Protein AF-A0A6L7CKJ3-F1 (afdb_monomer_lite)

InterPro domains:
  IPR006034 Asparaginase/glutaminase-like [PIRSF001220] (1-54)
  IPR006034 Asparaginase/glutaminase-like [PS51732] (1-50)
  IPR006034 Asparaginase/glutaminase-like [PTHR11707] (4-57)
  IPR027473 L-asparaginase, C-terminal [G3DSA:3.40.50.40] (1-57)
  IPR036152 Asparaginase/glutaminase-like superfamily [SSF53774] (1-57)
  IPR040919 Asparaginase/glutaminase, C-terminal [PF17763] (2-47)

Sequence (59 aa):
MGGYATGNALAHAGVIGGADMTVEATLTKLHYLLSQELDTETIRKAMSQNLRGELTPDD

Structure (mmCIF, N/CA/C/O backbone):
data_AF-A0A6L7CKJ3-F1
#
_entry.id   AF-A0A6L7CKJ3-F1
#
loop_
_atom_site.group_PDB
_atom_site.id
_atom_site.type_symbol
_atom_site.label_atom_id
_atom_site.label_alt_id
_atom_site.label_comp_id
_atom_site.label_asym_id
_atom_site.label_entity_id
_atom_site.label_seq_id
_atom_site.pdbx_PDB_ins_code
_atom_site.Cartn_x
_atom_site.Cartn_y
_atom_site.Cartn_z
_atom_site.occupancy
_atom_site.B_iso_or_equiv
_atom_site.auth_seq_id
_atom_site.auth_comp_id
_atom_site.auth_asym_id
_atom_site.auth_atom_id
_atom_site.pdbx_PDB_model_num
ATOM 1 N N . MET A 1 1 ? -1.600 5.329 -12.220 1.00 60.41 1 MET A N 1
ATOM 2 C CA . MET A 1 1 ? -2.126 4.253 -13.100 1.00 60.41 1 MET A CA 1
ATOM 3 C C . MET A 1 1 ? -2.565 4.769 -14.486 1.00 60.41 1 MET A C 1
ATOM 5 O O . MET A 1 1 ? -3.489 4.232 -15.078 1.00 60.41 1 MET A O 1
ATOM 9 N N . GLY A 1 2 ? -1.891 5.774 -15.062 1.00 59.88 2 GLY A N 1
ATOM 10 C CA . GLY A 1 2 ? -2.309 6.371 -16.345 1.00 59.88 2 GLY A CA 1
ATOM 11 C C . GLY A 1 2 ? -1.798 5.669 -17.613 1.00 59.88 2 GLY A C 1
ATOM 12 O O . GLY A 1 2 ? -2.004 6.189 -18.699 1.00 59.88 2 GLY A O 1
ATOM 13 N N . GLY A 1 3 ? -1.099 4.533 -17.494 1.00 69.06 3 GLY A N 1
ATOM 14 C CA . GLY A 1 3 ? -0.337 3.953 -18.611 1.00 69.06 3 GLY A CA 1
ATOM 15 C C . GLY A 1 3 ? -1.036 2.854 -19.420 1.00 69.06 3 GLY A C 1
ATOM 16 O O . GLY A 1 3 ? -0.638 2.609 -20.551 1.00 69.06 3 GLY A O 1
ATOM 17 N N . TYR A 1 4 ? -2.054 2.183 -18.868 1.00 80.12 4 TYR A N 1
ATOM 18 C CA . TYR A 1 4 ? -2.726 1.040 -19.507 1.00 80.12 4 TYR A CA 1
ATOM 19 C C . TYR A 1 4 ? -4.217 1.006 -19.158 1.00 80.12 4 TYR A C 1
ATOM 21 O O . TYR A 1 4 ? -4.601 1.280 -18.020 1.00 80.12 4 TYR A O 1
ATOM 29 N N . ALA A 1 5 ? -5.057 0.617 -20.124 1.00 81.44 5 ALA A N 1
ATOM 30 C CA . ALA A 1 5 ? -6.518 0.611 -19.990 1.00 81.44 5 ALA A CA 1
ATOM 31 C C . ALA A 1 5 ? -7.021 -0.204 -18.781 1.00 81.44 5 ALA A C 1
ATOM 33 O O . ALA A 1 5 ? -7.945 0.220 -18.090 1.00 81.44 5 ALA A O 1
ATOM 34 N N . THR A 1 6 ? -6.375 -1.333 -18.479 1.00 86.12 6 THR A N 1
ATOM 35 C CA . THR A 1 6 ? -6.689 -2.174 -17.312 1.00 86.12 6 THR A CA 1
ATOM 36 C C . THR A 1 6 ? -6.388 -1.467 -15.991 1.00 86.12 6 THR A C 1
ATOM 38 O O . THR A 1 6 ? -7.217 -1.478 -15.086 1.00 86.12 6 THR A O 1
ATOM 41 N N . GLY A 1 7 ? -5.243 -0.786 -15.894 1.00 84.88 7 GLY A N 1
ATOM 42 C CA . GLY A 1 7 ? -4.896 0.031 -14.730 1.00 84.88 7 GLY A CA 1
ATOM 43 C C . GLY A 1 7 ? -5.863 1.198 -14.538 1.00 84.88 7 GLY A C 1
ATOM 44 O O . GLY A 1 7 ? -6.254 1.501 -13.414 1.00 84.88 7 GLY A O 1
ATOM 45 N N . ASN A 1 8 ? -6.321 1.809 -15.631 1.00 87.50 8 ASN A N 1
ATOM 46 C CA . ASN A 1 8 ? -7.309 2.878 -15.549 1.00 87.50 8 ASN A CA 1
ATOM 47 C C . ASN A 1 8 ? -8.661 2.369 -15.018 1.00 87.50 8 ASN A C 1
ATOM 49 O O . ASN A 1 8 ? -9.261 3.018 -14.164 1.00 87.50 8 ASN A O 1
ATOM 53 N N . ALA A 1 9 ? -9.114 1.190 -15.458 1.00 91.56 9 ALA A N 1
ATOM 54 C CA . ALA A 1 9 ? -10.337 0.569 -14.943 1.00 91.56 9 ALA A CA 1
ATOM 55 C C . ALA A 1 9 ? -10.249 0.268 -13.434 1.00 91.56 9 ALA A C 1
ATOM 57 O O . ALA A 1 9 ? -11.196 0.537 -12.699 1.00 91.56 9 ALA A O 1
ATOM 58 N N . LEU A 1 10 ? -9.097 -0.215 -12.954 1.00 92.00 10 LEU A N 1
ATOM 59 C CA . LEU A 1 10 ? -8.858 -0.424 -11.520 1.00 92.00 10 LEU A CA 1
ATOM 60 C C . LEU A 1 10 ? -8.884 0.895 -10.736 1.00 92.00 10 LEU A C 1
ATOM 62 O O . LEU A 1 10 ? -9.511 0.967 -9.680 1.00 92.00 10 LEU A O 1
ATOM 66 N N . ALA A 1 11 ? -8.265 1.954 -11.263 1.00 89.69 11 ALA A N 1
ATOM 67 C CA . ALA A 1 11 ? -8.306 3.274 -10.638 1.00 89.69 11 ALA A CA 1
ATOM 68 C C . ALA A 1 11 ? -9.745 3.820 -10.539 1.00 89.69 11 ALA A C 1
ATOM 70 O O . ALA A 1 11 ? -10.136 4.319 -9.486 1.00 89.69 11 ALA A O 1
ATOM 71 N N . HIS A 1 12 ? -10.560 3.653 -11.588 1.00 89.94 12 HIS A N 1
ATOM 72 C CA . HIS A 1 12 ? -11.984 4.023 -11.570 1.00 89.94 12 HIS A CA 1
ATOM 73 C C . HIS A 1 12 ? -12.793 3.209 -10.550 1.00 89.94 12 HIS A C 1
ATOM 75 O O . HIS A 1 12 ? -13.740 3.729 -9.966 1.00 89.94 12 HIS A O 1
ATOM 81 N N . ALA A 1 13 ? -12.403 1.958 -10.291 1.00 93.25 13 ALA A N 1
ATOM 82 C CA . ALA A 1 13 ? -12.983 1.123 -9.239 1.00 93.25 13 ALA A CA 1
ATOM 83 C C . ALA A 1 13 ? -12.478 1.474 -7.821 1.00 93.25 13 ALA A C 1
ATOM 85 O O . ALA A 1 13 ? -12.860 0.819 -6.853 1.00 93.25 13 ALA A O 1
ATOM 86 N N . GLY A 1 14 ? -11.622 2.492 -7.674 1.00 90.19 14 GLY A N 1
ATOM 87 C CA . GLY A 1 14 ? -11.105 2.944 -6.384 1.00 90.19 14 GLY A CA 1
ATOM 88 C C . GLY A 1 14 ? -9.883 2.171 -5.885 1.00 90.19 14 GLY A C 1
ATOM 89 O O . GLY A 1 14 ? -9.566 2.241 -4.695 1.00 90.19 14 GLY A O 1
ATOM 90 N N . VAL A 1 15 ? -9.178 1.442 -6.753 1.00 92.62 15 VAL A N 1
ATOM 91 C CA . VAL A 1 15 ? -7.902 0.800 -6.406 1.00 92.62 15 VAL A CA 1
ATOM 92 C C . VAL A 1 15 ? -6.794 1.851 -6.316 1.00 92.62 15 VAL A C 1
ATOM 94 O O . VAL A 1 15 ? -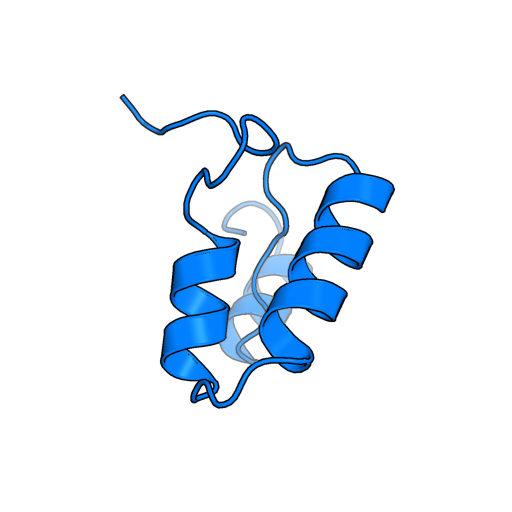6.663 2.707 -7.190 1.00 92.62 15 VAL A O 1
ATOM 97 N N . ILE A 1 16 ? -5.965 1.757 -5.275 1.00 91.88 16 ILE A N 1
ATOM 98 C CA . ILE A 1 16 ? -4.708 2.510 -5.161 1.00 91.88 16 ILE A CA 1
ATOM 99 C C . ILE A 1 16 ? -3.516 1.626 -5.516 1.00 91.88 16 ILE A C 1
ATOM 101 O O . ILE A 1 16 ? -3.531 0.421 -5.272 1.00 91.88 16 ILE A O 1
ATOM 105 N N . GLY A 1 17 ? -2.479 2.226 -6.099 1.00 90.31 17 GLY A N 1
ATOM 106 C CA . 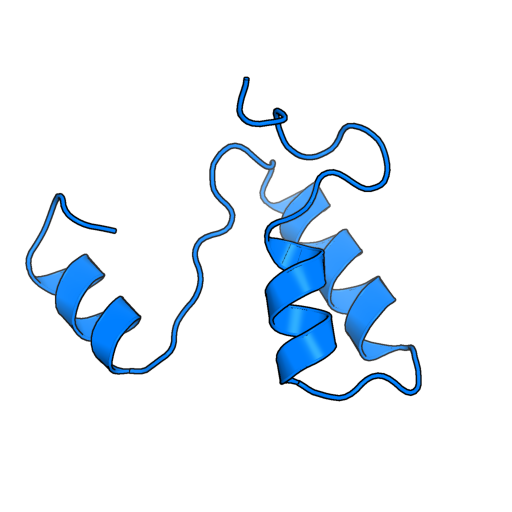GLY A 1 17 ? -1.209 1.545 -6.350 1.00 90.31 17 GLY A CA 1
ATOM 107 C C . GLY A 1 17 ? -0.257 1.659 -5.159 1.00 90.31 17 GLY A C 1
ATOM 108 O O . GLY A 1 17 ? -0.334 2.622 -4.403 1.00 90.31 17 GLY A O 1
ATOM 109 N N . GLY A 1 18 ? 0.669 0.705 -5.036 1.00 92.31 18 GLY A N 1
ATOM 110 C CA . GLY A 1 18 ? 1.767 0.746 -4.057 1.00 92.31 18 GLY A CA 1
ATOM 111 C C . GLY A 1 18 ? 2.984 1.578 -4.488 1.00 92.31 18 GLY A C 1
ATOM 112 O O . GLY A 1 18 ? 3.950 1.648 -3.740 1.00 92.31 18 GLY A O 1
ATOM 113 N N . ALA A 1 19 ? 2.939 2.205 -5.672 1.00 92.81 19 ALA A N 1
ATOM 114 C CA . ALA A 1 19 ? 4.037 2.983 -6.257 1.00 92.81 19 ALA A CA 1
ATOM 115 C C . ALA A 1 19 ? 5.362 2.192 -6.309 1.00 92.81 19 ALA A C 1
ATOM 117 O O . ALA A 1 19 ? 5.374 1.116 -6.908 1.00 92.81 19 ALA A O 1
ATOM 118 N N . ASP A 1 20 ? 6.448 2.721 -5.744 1.00 95.75 20 ASP A N 1
ATOM 119 C CA . ASP A 1 20 ? 7.782 2.110 -5.726 1.00 95.75 20 ASP A CA 1
ATOM 120 C C . ASP A 1 20 ? 8.087 1.322 -4.437 1.00 95.75 20 ASP A C 1
ATOM 122 O O . ASP A 1 20 ? 9.198 0.816 -4.277 1.00 95.75 20 ASP A O 1
ATOM 126 N N . MET A 1 21 ? 7.103 1.155 -3.542 1.00 97.50 21 MET A N 1
ATOM 127 C CA . MET A 1 21 ? 7.247 0.287 -2.370 1.00 97.50 21 MET A CA 1
ATOM 128 C C . MET A 1 21 ? 7.522 -1.162 -2.792 1.00 97.50 21 MET A C 1
ATOM 130 O O . MET A 1 21 ? 6.962 -1.668 -3.770 1.00 97.50 21 MET A O 1
ATOM 134 N N . THR A 1 22 ? 8.294 -1.893 -1.982 1.00 97.88 22 THR A N 1
ATOM 135 C CA . THR A 1 22 ? 8.336 -3.355 -2.116 1.00 97.88 22 THR A CA 1
ATOM 136 C C . THR A 1 22 ? 6.972 -3.966 -1.777 1.00 97.88 22 THR A C 1
ATOM 138 O O . THR A 1 22 ? 6.133 -3.364 -1.091 1.00 97.88 22 THR A O 1
ATOM 141 N N . VAL A 1 23 ? 6.731 -5.191 -2.248 1.00 97.81 23 VAL A N 1
ATOM 142 C CA . VAL A 1 23 ? 5.479 -5.910 -1.968 1.00 97.81 23 VAL A CA 1
ATOM 143 C C . VAL A 1 23 ? 5.330 -6.157 -0.464 1.00 97.81 23 VAL A C 1
ATOM 145 O O . VAL A 1 23 ? 4.250 -5.958 0.093 1.00 97.81 23 VAL A O 1
ATOM 148 N N . GLU A 1 24 ? 6.420 -6.526 0.209 1.00 98.44 24 GLU A N 1
ATOM 149 C CA . GLU A 1 24 ? 6.466 -6.769 1.650 1.00 98.44 24 GLU A CA 1
ATOM 150 C C . GLU A 1 24 ? 6.172 -5.492 2.440 1.00 98.44 24 GLU A C 1
ATOM 152 O O . GLU A 1 24 ? 5.400 -5.530 3.402 1.00 98.44 24 GLU A O 1
ATOM 157 N N . ALA A 1 25 ? 6.733 -4.353 2.021 1.00 98.19 25 ALA A N 1
ATOM 158 C CA . ALA A 1 25 ? 6.474 -3.067 2.654 1.00 98.19 25 ALA A CA 1
ATOM 159 C C . ALA A 1 25 ? 5.014 -2.631 2.468 1.00 98.19 25 ALA A C 1
ATOM 161 O O . ALA A 1 25 ? 4.369 -2.230 3.435 1.00 98.19 25 ALA A O 1
ATOM 162 N N . THR A 1 26 ? 4.461 -2.802 1.262 1.00 98.06 26 THR A N 1
ATOM 163 C CA . THR A 1 26 ? 3.047 -2.520 0.961 1.00 98.06 26 THR A CA 1
ATOM 164 C C . THR A 1 26 ? 2.115 -3.357 1.839 1.00 98.06 26 THR A C 1
ATOM 166 O O . THR A 1 26 ? 1.204 -2.815 2.467 1.00 98.06 26 THR A O 1
ATOM 169 N N . LEU A 1 27 ? 2.354 -4.672 1.920 1.00 98.12 27 LEU A N 1
ATOM 170 C CA . LEU A 1 27 ? 1.554 -5.588 2.735 1.00 98.12 27 LEU A CA 1
ATOM 171 C C . LEU A 1 27 ? 1.637 -5.230 4.223 1.00 98.12 27 LEU A C 1
ATOM 173 O O . LEU A 1 27 ? 0.610 -5.136 4.895 1.00 98.12 27 LEU A O 1
ATOM 177 N N . THR A 1 28 ? 2.850 -4.999 4.728 1.00 98.31 28 THR A N 1
ATOM 178 C CA . THR A 1 28 ? 3.095 -4.679 6.142 1.00 98.31 28 THR A CA 1
ATOM 179 C C . THR A 1 28 ? 2.453 -3.350 6.526 1.00 98.31 28 THR A C 1
ATOM 181 O O . THR A 1 28 ? 1.769 -3.265 7.545 1.00 98.31 28 THR A O 1
ATOM 184 N N . LYS A 1 29 ? 2.617 -2.319 5.691 1.00 98.31 29 LYS A N 1
ATOM 185 C CA . LYS A 1 29 ? 2.029 -0.996 5.903 1.00 98.31 29 LYS A CA 1
ATOM 186 C C . LYS A 1 29 ? 0.506 -1.054 5.902 1.00 98.31 29 LYS A C 1
ATOM 188 O O . LYS A 1 29 ? -0.115 -0.512 6.812 1.00 98.31 29 LYS A O 1
ATOM 193 N N . LEU A 1 30 ? -0.094 -1.745 4.932 1.00 97.94 30 LEU A N 1
ATOM 194 C CA . LEU A 1 30 ? -1.545 -1.915 4.878 1.00 97.94 30 LEU A CA 1
ATOM 195 C C . LEU A 1 30 ? -2.064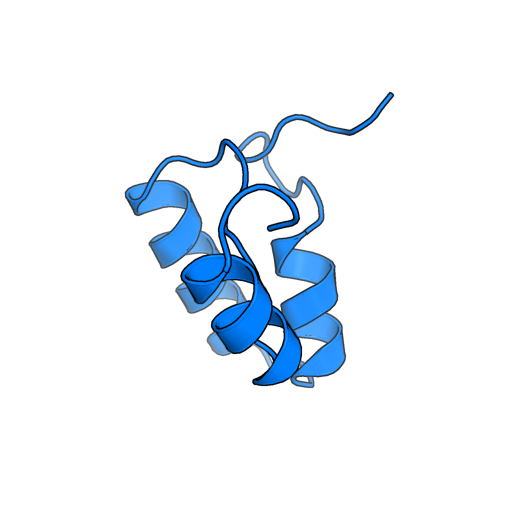 -2.662 6.113 1.00 97.94 30 LEU A C 1
ATOM 197 O O . LEU A 1 30 ? -3.040 -2.227 6.716 1.00 97.94 30 LEU A O 1
ATOM 201 N N . HIS A 1 31 ? -1.395 -3.746 6.519 1.00 98.31 31 HIS A N 1
ATOM 202 C CA . HIS A 1 31 ? -1.764 -4.503 7.716 1.00 98.31 31 HIS A CA 1
ATOM 203 C C . HIS A 1 31 ? -1.698 -3.639 8.983 1.00 98.31 31 HIS A C 1
ATOM 205 O O . HIS A 1 31 ? -2.641 -3.627 9.771 1.00 98.31 31 HIS A O 1
ATOM 211 N N . TYR A 1 32 ? -0.623 -2.864 9.142 1.00 98.44 32 TYR A N 1
ATOM 212 C CA . TYR A 1 32 ? -0.476 -1.913 10.241 1.00 98.44 32 TYR A CA 1
ATOM 213 C C . TYR A 1 32 ? -1.601 -0.870 10.244 1.00 98.44 32 TYR A C 1
ATOM 215 O O . TYR A 1 32 ? -2.262 -0.695 11.264 1.00 98.44 32 TYR A O 1
ATOM 223 N N . LEU A 1 33 ? -1.873 -0.217 9.111 1.00 98.12 33 LEU A N 1
ATOM 224 C CA . LEU A 1 33 ? -2.913 0.812 9.016 1.00 98.12 33 LEU A CA 1
ATOM 225 C C . LEU A 1 33 ? -4.317 0.260 9.306 1.00 98.12 33 LEU A C 1
ATOM 227 O O . LEU A 1 33 ? -5.090 0.924 9.989 1.00 98.12 33 LEU A O 1
ATOM 231 N N . LEU A 1 34 ? -4.625 -0.957 8.842 1.00 98.00 34 LEU A N 1
ATOM 232 C CA . LEU A 1 34 ? -5.898 -1.639 9.110 1.00 98.00 34 LEU A CA 1
ATOM 233 C C . LEU A 1 34 ? -6.066 -2.066 10.575 1.00 98.00 34 LEU A C 1
ATOM 235 O O . LEU A 1 34 ? -7.194 -2.267 11.015 1.00 98.00 34 LEU A O 1
ATOM 239 N N . SER A 1 35 ? -4.971 -2.220 11.324 1.00 98.31 35 SER A N 1
ATOM 240 C CA . SER A 1 35 ? -5.024 -2.526 12.761 1.00 98.31 35 SER A CA 1
ATOM 241 C C . SER A 1 35 ? -5.359 -1.315 13.639 1.00 98.31 35 SER A C 1
ATOM 243 O O . SER A 1 35 ? -5.575 -1.477 14.838 1.00 98.31 35 SER A O 1
ATOM 245 N N . GLN A 1 36 ? -5.399 -0.111 13.062 1.00 97.69 36 GLN A N 1
ATOM 246 C CA . GLN A 1 36 ? -5.711 1.124 13.778 1.00 97.69 36 GLN A CA 1
ATOM 247 C C . GLN A 1 36 ? -7.180 1.524 13.594 1.00 97.69 36 GLN A C 1
ATOM 249 O O . GLN A 1 36 ? -7.832 1.134 12.628 1.00 97.69 36 GLN A O 1
ATOM 254 N N . GLU A 1 37 ? -7.694 2.362 14.495 1.00 97.69 37 GLU A N 1
ATOM 255 C CA . GLU A 1 37 ? -9.046 2.936 14.413 1.00 97.69 37 GLU A CA 1
ATOM 256 C C . GLU A 1 37 ? -9.102 4.100 13.402 1.00 97.69 37 GLU A C 1
ATOM 258 O O . GLU A 1 37 ? -9.425 5.237 13.740 1.00 97.69 37 GLU A O 1
ATOM 263 N N . LEU A 1 38 ? -8.724 3.829 12.150 1.00 97.56 38 LEU A N 1
ATOM 264 C CA . LEU A 1 38 ? -8.699 4.804 11.060 1.00 97.56 38 LEU A CA 1
ATOM 265 C C . LEU A 1 38 ? -9.831 4.542 10.069 1.00 97.56 38 LEU A C 1
ATOM 267 O O . LEU A 1 38 ? -10.147 3.396 9.744 1.00 97.56 38 LEU A O 1
ATOM 271 N N . ASP A 1 39 ? -10.407 5.614 9.528 1.00 97.81 39 ASP A N 1
ATOM 272 C CA . ASP A 1 39 ? -11.325 5.482 8.405 1.00 97.81 39 ASP A CA 1
ATOM 273 C C . ASP A 1 39 ? -10.584 5.114 7.106 1.00 97.81 39 ASP A C 1
ATOM 275 O O . ASP A 1 39 ? -9.368 5.278 6.951 1.00 97.81 39 ASP A O 1
ATOM 279 N N . THR A 1 40 ? -11.338 4.593 6.138 1.00 95.69 40 THR A N 1
ATOM 280 C CA . THR A 1 40 ? -10.789 4.128 4.858 1.00 95.69 40 THR A CA 1
ATOM 281 C C . THR A 1 40 ? -10.085 5.238 4.078 1.00 95.69 40 THR A C 1
ATOM 283 O O . THR A 1 40 ? -9.115 4.966 3.371 1.00 95.69 40 THR A O 1
ATOM 286 N N . GLU A 1 41 ? -10.548 6.481 4.198 1.00 96.12 41 GLU A N 1
ATOM 287 C CA . GLU A 1 41 ? -9.964 7.621 3.490 1.00 96.12 41 GLU A CA 1
ATOM 288 C C . GLU A 1 41 ? -8.593 7.989 4.066 1.00 96.12 41 GLU A C 1
ATOM 290 O O . GLU A 1 41 ? -7.643 8.265 3.332 1.00 96.12 41 GLU A O 1
ATOM 295 N N . THR A 1 42 ? -8.455 7.906 5.384 1.00 97.75 42 THR A N 1
ATOM 296 C CA . THR A 1 42 ? -7.202 8.118 6.102 1.00 97.75 42 THR A CA 1
ATOM 297 C C . THR A 1 42 ? -6.208 7.007 5.794 1.00 97.75 42 THR A C 1
ATOM 299 O O . THR A 1 42 ? -5.049 7.294 5.502 1.00 97.75 42 THR A O 1
ATOM 302 N N . ILE A 1 43 ? -6.657 5.747 5.760 1.00 97.69 43 ILE A N 1
ATOM 303 C CA . ILE A 1 43 ? -5.819 4.612 5.343 1.00 97.69 43 ILE A CA 1
ATOM 304 C C . ILE A 1 43 ? -5.323 4.815 3.906 1.00 97.69 43 ILE A C 1
ATOM 306 O O . ILE A 1 43 ? -4.134 4.648 3.633 1.00 97.69 43 ILE A O 1
ATOM 310 N N . ARG A 1 44 ? -6.209 5.221 2.989 1.00 95.94 44 ARG A N 1
ATOM 311 C CA . ARG A 1 44 ? -5.864 5.492 1.588 1.00 95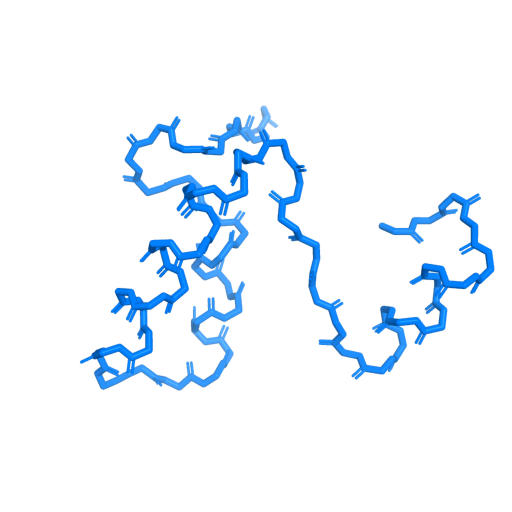.94 44 ARG A CA 1
ATOM 312 C C . ARG A 1 44 ? -4.806 6.587 1.466 1.00 95.94 44 ARG A C 1
ATOM 314 O O . ARG A 1 44 ? -3.832 6.397 0.745 1.00 95.94 44 ARG A O 1
ATOM 321 N N . LYS A 1 45 ? -4.966 7.694 2.198 1.00 95.69 45 LYS A N 1
ATOM 322 C CA . LYS A 1 45 ? -3.977 8.783 2.243 1.00 95.69 45 LYS A CA 1
ATOM 323 C C . LYS A 1 45 ? -2.642 8.311 2.808 1.00 95.69 45 LYS A C 1
ATOM 325 O O . LYS A 1 45 ? -1.610 8.557 2.195 1.00 95.69 45 LYS A O 1
ATOM 330 N N . ALA A 1 46 ? -2.661 7.586 3.924 1.00 96.56 46 ALA A N 1
ATOM 331 C CA . ALA A 1 46 ? -1.451 7.081 4.562 1.00 96.56 46 ALA A CA 1
ATOM 332 C C . ALA A 1 46 ? -0.695 6.082 3.670 1.00 96.56 46 ALA A C 1
ATOM 334 O O . ALA A 1 46 ? 0.534 6.092 3.647 1.00 96.56 46 ALA A O 1
ATOM 335 N N . MET A 1 47 ? -1.398 5.259 2.881 1.00 97.00 47 MET A N 1
ATOM 336 C CA . MET A 1 47 ? -0.770 4.368 1.897 1.00 97.00 47 MET A CA 1
ATOM 337 C C . MET A 1 47 ? 0.052 5.126 0.846 1.00 97.00 47 MET A C 1
ATOM 339 O O . MET A 1 47 ? 1.088 4.613 0.427 1.00 97.00 47 MET A O 1
ATOM 343 N N . SER A 1 48 ? -0.349 6.348 0.487 1.00 94.00 48 SER A N 1
ATOM 344 C CA . SER A 1 48 ? 0.345 7.217 -0.477 1.00 94.00 48 SER A CA 1
ATOM 345 C C . SER A 1 48 ? 1.377 8.169 0.143 1.00 94.00 48 SER A C 1
ATOM 347 O O . SER A 1 48 ? 1.948 8.981 -0.572 1.00 94.00 48 SER A O 1
ATOM 349 N N . GLN A 1 49 ? 1.621 8.100 1.454 1.00 95.44 49 GLN A N 1
ATOM 350 C CA . GLN A 1 49 ? 2.601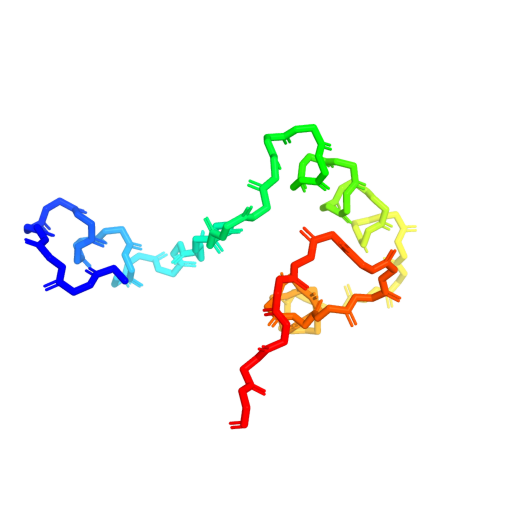 8.943 2.149 1.00 95.44 49 GLN A CA 1
ATOM 351 C C . GLN A 1 49 ? 3.778 8.113 2.639 1.00 95.44 49 GLN A C 1
ATOM 353 O O . GLN A 1 49 ? 3.569 7.032 3.177 1.00 95.44 49 GLN A O 1
ATOM 358 N N . ASN A 1 50 ? 5.002 8.621 2.534 1.00 96.31 50 ASN A N 1
ATOM 359 C CA . ASN A 1 50 ? 6.150 7.970 3.156 1.00 96.31 50 ASN A CA 1
ATOM 360 C C . ASN A 1 50 ? 6.058 8.077 4.691 1.00 96.31 50 ASN A C 1
ATOM 362 O O . ASN A 1 50 ? 6.070 9.183 5.233 1.00 96.31 50 ASN A O 1
ATOM 366 N N . LEU A 1 51 ? 5.970 6.944 5.396 1.00 95.81 51 LEU A N 1
ATOM 367 C CA . LEU A 1 51 ? 5.903 6.923 6.859 1.00 95.81 51 LEU A CA 1
ATOM 368 C C . LEU A 1 51 ? 7.260 6.613 7.503 1.00 95.81 51 LEU A C 1
ATOM 370 O O . LEU A 1 51 ? 7.588 7.185 8.545 1.00 95.81 51 LEU A O 1
ATOM 374 N N . ARG A 1 52 ? 8.030 5.676 6.945 1.00 97.00 52 ARG A N 1
ATOM 375 C CA . ARG A 1 52 ? 9.247 5.096 7.544 1.00 97.00 52 ARG A CA 1
ATOM 376 C C . ARG A 1 52 ? 10.338 4.769 6.513 1.00 97.00 52 ARG A C 1
ATOM 378 O O . ARG A 1 52 ? 11.217 3.960 6.794 1.00 97.00 52 ARG A O 1
ATOM 385 N N . GLY A 1 53 ? 10.319 5.423 5.357 1.00 96.50 53 GLY A N 1
ATOM 386 C CA . GLY A 1 53 ? 11.273 5.223 4.265 1.00 96.50 53 GLY A CA 1
ATOM 387 C C . GLY A 1 53 ? 10.857 4.144 3.267 1.00 96.50 53 GLY A C 1
ATOM 388 O O . GLY A 1 53 ? 11.667 3.763 2.432 1.00 96.50 53 GLY A O 1
ATOM 389 N N . GLU A 1 54 ? 9.628 3.630 3.352 1.00 97.50 54 GLU A N 1
ATOM 390 C CA . GLU A 1 54 ? 9.148 2.564 2.471 1.00 97.50 54 GLU A CA 1
ATOM 391 C C . GLU A 1 54 ? 8.776 3.037 1.065 1.00 97.50 54 GLU A C 1
ATOM 393 O O . GLU A 1 54 ? 8.772 2.227 0.144 1.00 97.50 54 GLU A O 1
ATOM 398 N N . LEU A 1 55 ? 8.455 4.324 0.928 1.00 97.44 55 LEU A N 1
ATOM 399 C CA . LEU A 1 55 ? 8.009 4.984 -0.295 1.00 97.44 55 LEU A CA 1
ATOM 400 C C . LEU A 1 55 ? 8.938 6.168 -0.581 1.00 97.44 55 LEU A C 1
ATOM 402 O O . LEU A 1 55 ? 9.262 6.914 0.349 1.00 97.44 55 LEU A O 1
ATOM 406 N N . THR A 1 56 ? 9.328 6.387 -1.836 1.00 95.94 56 THR A N 1
ATOM 407 C CA . THR A 1 56 ? 10.080 7.598 -2.200 1.00 95.94 56 THR A CA 1
ATOM 408 C C . THR A 1 56 ? 9.162 8.827 -2.083 1.00 95.94 56 THR A C 1
ATOM 410 O O . THR A 1 56 ? 8.079 8.817 -2.666 1.00 95.94 56 THR A O 1
ATOM 413 N N . PRO A 1 57 ? 9.519 9.871 -1.303 1.00 87.94 57 PRO A N 1
ATOM 414 C CA . PRO A 1 57 ? 8.757 11.119 -1.279 1.00 87.94 57 PRO A CA 1
ATOM 415 C C . PRO A 1 57 ? 8.730 11.766 -2.666 1.00 87.94 57 PRO A C 1
ATOM 417 O O . PRO A 1 57 ? 9.754 11.782 -3.345 1.00 87.94 57 PRO A O 1
ATOM 420 N N . ASP A 1 58 ? 7.587 12.327 -3.051 1.00 77.50 58 ASP A N 1
ATOM 421 C CA . ASP A 1 58 ? 7.541 13.262 -4.175 1.00 77.50 58 ASP A CA 1
ATOM 422 C C . ASP A 1 58 ? 8.279 14.556 -3.764 1.00 77.50 58 ASP A C 1
ATOM 424 O O . ASP A 1 58 ? 8.081 15.035 -2.641 1.00 77.50 58 ASP A O 1
ATOM 428 N N . ASP A 1 59 ? 9.146 15.077 -4.642 1.00 59.88 59 ASP A N 1
ATOM 429 C CA . ASP A 1 59 ? 9.859 16.360 -4.467 1.00 59.88 59 ASP A CA 1
ATOM 430 C C . ASP A 1 59 ? 8.905 17.572 -4.399 1.00 59.88 59 ASP A C 1
ATOM 432 O O . ASP A 1 59 ? 7.916 17.615 -5.174 1.00 59.88 59 ASP A O 1
#

Foldseek 3Di:
DPPDPVVVVCVVVVDDDLAPFDPVRLVVLLVVLVVDPDDPVVSRVSSVDDDPPRDDDDD

Secondary structure (DSSP, 8-state):
--S-HHHHHHHHTTPPP-TTS-HHHHHHHHHHHHTSS--HHHHHHHHTS-SSSSSPPP-

p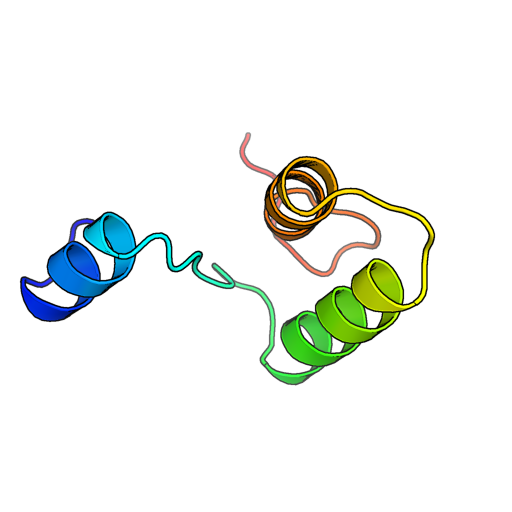LDDT: mean 92.17, std 9.42, range [59.88, 98.44]

Organism: Escherichia coli (NCBI:txid562)

Radius of gyration: 12.16 Å; chains: 1; bounding box: 24×23×34 Å